Protein AF-0000000084378039 (afdb_homodimer)

Organism: NCBI:txid1548547

Solvent-accessible surface area (backbone atoms only — not comparable to full-atom values): 9121 Å² total; per-residue (Å²): 128,89,67,52,71,70,52,41,51,52,28,31,49,29,9,47,34,49,47,52,46,36,50,74,72,69,43,51,55,57,54,50,12,60,71,60,69,50,52,42,68,53,43,51,32,31,43,66,25,70,44,77,50,30,50,65,56,49,45,42,50,28,59,69,56,73,43,54,54,57,68,36,50,70,58,76,65,63,74,74,71,78,125,131,88,68,54,71,69,52,41,51,50,28,31,50,30,9,47,34,49,46,52,46,37,49,74,71,70,44,50,56,56,53,50,12,60,71,61,69,52,53,40,67,55,44,51,33,30,43,65,24,69,43,77,50,30,50,67,55,49,48,44,50,28,58,69,53,73,42,53,53,56,69,37,46,69,62,74,68,63,74,74,70,77,126

Structure (mmCIF, N/CA/C/O backbone):
data_AF-0000000084378039-model_v1
#
loop_
_entity.id
_entity.type
_entity.pdbx_description
1 polymer 'HTH cro/C1-type domain-containing protein'
#
loop_
_atom_site.group_PDB
_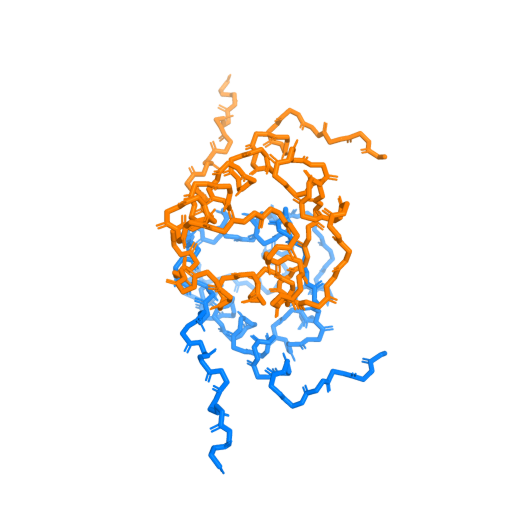atom_site.id
_atom_site.type_symbol
_atom_site.label_atom_id
_atom_site.label_alt_id
_atom_site.label_comp_id
_atom_site.label_asym_id
_atom_site.label_entity_id
_atom_site.label_seq_id
_atom_site.pdbx_PDB_ins_code
_atom_site.Cartn_x
_atom_site.Cartn_y
_atom_site.Cartn_z
_atom_site.occupancy
_atom_site.B_iso_or_equiv
_atom_site.auth_seq_id
_atom_site.auth_comp_id
_atom_site.auth_asym_id
_atom_site.auth_atom_id
_atom_site.pdbx_PDB_model_num
ATOM 1 N N . MET A 1 1 ? 15.055 -5.5 10.062 1 62.25 1 MET A N 1
ATOM 2 C CA . MET A 1 1 ? 14.938 -6.441 8.945 1 62.25 1 MET A CA 1
ATOM 3 C C . MET A 1 1 ? 15.492 -5.836 7.664 1 62.25 1 MET A C 1
ATOM 5 O O . MET A 1 1 ? 15.234 -4.668 7.359 1 62.25 1 MET A O 1
ATOM 9 N N . ALA A 1 2 ? 16.516 -6.406 7.301 1 80.06 2 ALA A N 1
ATOM 10 C CA . ALA A 1 2 ? 17.312 -5.824 6.219 1 80.06 2 ALA A CA 1
ATOM 11 C C . ALA A 1 2 ? 16.562 -5.91 4.891 1 80.06 2 ALA A C 1
ATOM 13 O O . ALA A 1 2 ? 16.109 -6.984 4.496 1 80.06 2 ALA A O 1
ATOM 14 N N . TYR A 1 3 ? 16.125 -4.73 4.34 1 86.88 3 TYR A N 1
ATOM 15 C CA . TYR A 1 3 ? 15.508 -4.676 3.023 1 86.88 3 TYR A CA 1
ATOM 16 C C . TYR A 1 3 ? 16.547 -4.875 1.922 1 86.88 3 TYR A C 1
ATOM 18 O O . TYR A 1 3 ? 17.688 -4.43 2.049 1 86.88 3 TYR A O 1
ATOM 26 N N . SER A 1 4 ? 16.125 -5.668 0.907 1 91.62 4 SER A N 1
ATOM 27 C CA . SER A 1 4 ? 16.984 -5.742 -0.269 1 91.62 4 SER A CA 1
ATOM 28 C C . SER A 1 4 ? 17.188 -4.363 -0.886 1 91.62 4 SER A C 1
ATOM 30 O O . SER A 1 4 ? 16.5 -3.402 -0.52 1 91.62 4 SER A O 1
ATOM 32 N N . ARG A 1 5 ? 18.141 -4.293 -1.745 1 90.62 5 ARG A N 1
ATOM 33 C CA . ARG A 1 5 ? 18.422 -3.025 -2.414 1 90.62 5 ARG A CA 1
ATOM 34 C C . ARG A 1 5 ? 17.188 -2.535 -3.18 1 90.62 5 ARG A C 1
ATOM 36 O O . ARG A 1 5 ? 16.859 -1.351 -3.127 1 90.62 5 ARG A O 1
ATOM 43 N N . ASP A 1 6 ? 16.547 -3.459 -3.902 1 90.06 6 ASP A N 1
ATOM 44 C CA . ASP A 1 6 ? 15.359 -3.104 -4.676 1 90.06 6 ASP A CA 1
ATOM 45 C C . ASP A 1 6 ? 14.234 -2.613 -3.768 1 90.06 6 ASP A C 1
ATOM 47 O O . ASP A 1 6 ? 13.523 -1.661 -4.102 1 90.06 6 ASP A O 1
ATOM 51 N N . GLU A 1 7 ? 14.141 -3.248 -2.686 1 92.06 7 GLU A N 1
ATOM 52 C CA . GLU A 1 7 ? 13.109 -2.857 -1.733 1 92.06 7 GLU A CA 1
ATOM 53 C C . GLU A 1 7 ? 13.383 -1.473 -1.154 1 92.06 7 GLU A C 1
ATOM 55 O O . GLU A 1 7 ? 12.461 -0.683 -0.953 1 92.06 7 GLU A O 1
ATOM 60 N N . GLN A 1 8 ? 14.609 -1.175 -0.979 1 93 8 GLN A N 1
ATOM 61 C CA . GLN A 1 8 ? 14.992 0.139 -0.477 1 93 8 GLN A CA 1
ATOM 62 C C . GLN A 1 8 ? 14.688 1.23 -1.499 1 93 8 GLN A C 1
ATOM 64 O O . GLN A 1 8 ? 14.297 2.342 -1.132 1 93 8 GLN A O 1
ATOM 69 N N . ILE A 1 9 ? 14.891 0.893 -2.699 1 91.75 9 ILE A N 1
ATOM 70 C CA . ILE A 1 9 ? 14.633 1.84 -3.777 1 91.75 9 ILE A CA 1
ATOM 71 C C . ILE A 1 9 ? 13.133 2.143 -3.848 1 91.75 9 ILE A C 1
ATOM 73 O O . ILE A 1 9 ? 12.734 3.297 -4.008 1 91.75 9 ILE A O 1
ATOM 77 N N . ILE A 1 10 ? 12.391 1.13 -3.617 1 90.12 10 ILE A N 1
ATOM 78 C CA . ILE A 1 10 ? 10.945 1.297 -3.67 1 9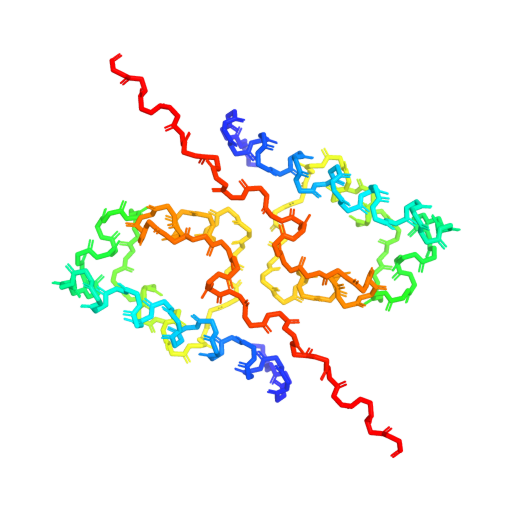0.12 10 ILE A CA 1
ATOM 79 C C . ILE A 1 10 ? 10.484 2.178 -2.51 1 90.12 10 ILE A C 1
ATOM 81 O O . ILE A 1 10 ? 9.75 3.148 -2.713 1 90.12 10 ILE A O 1
ATOM 85 N N . LEU A 1 11 ? 10.914 1.828 -1.343 1 93.88 11 LEU A N 1
ATOM 86 C CA . LEU A 1 11 ? 10.531 2.592 -0.16 1 93.88 11 LEU A CA 1
ATOM 87 C C . LEU A 1 11 ? 11.031 4.027 -0.252 1 93.88 11 LEU A C 1
ATOM 89 O O . LEU A 1 11 ? 10.32 4.965 0.116 1 93.88 11 LEU A O 1
ATOM 93 N N . GLY A 1 12 ? 12.234 4.133 -0.719 1 93.38 12 GLY A N 1
ATOM 94 C CA . GLY A 1 12 ? 12.812 5.457 -0.892 1 93.38 12 GLY A CA 1
ATOM 95 C C . GLY A 1 12 ? 12.047 6.309 -1.893 1 93.38 12 GLY A C 1
ATOM 96 O O . GLY A 1 12 ? 11.828 7.5 -1.66 1 93.38 12 GLY A O 1
ATOM 97 N N . GLU A 1 13 ? 11.703 5.711 -2.99 1 90.56 13 GLU A N 1
ATOM 98 C CA . GLU A 1 13 ? 10.945 6.434 -4.008 1 90.56 13 GLU A CA 1
ATOM 99 C C . GLU A 1 13 ? 9.57 6.848 -3.482 1 90.56 13 GLU A C 1
ATOM 101 O O . GLU A 1 13 ? 9.109 7.961 -3.75 1 90.56 13 GLU A O 1
ATOM 106 N N . PHE A 1 14 ? 8.938 6.008 -2.814 1 90.25 14 PHE A N 1
ATOM 107 C CA . PHE A 1 14 ? 7.672 6.359 -2.189 1 90.25 14 PHE A CA 1
ATOM 108 C C . PHE A 1 14 ? 7.84 7.543 -1.246 1 90.25 14 PHE A C 1
ATOM 110 O O . PHE A 1 14 ? 7.055 8.492 -1.286 1 90.25 14 PHE A O 1
ATOM 117 N N . GLY A 1 15 ? 8.805 7.434 -0.411 1 94.44 15 GLY A N 1
ATOM 118 C CA . GLY A 1 15 ? 9.078 8.508 0.528 1 94.44 15 GLY A CA 1
ATOM 119 C C . GLY A 1 15 ? 9.352 9.836 -0.15 1 94.44 15 GLY A C 1
ATOM 120 O O . GLY A 1 15 ? 8.883 10.883 0.307 1 94.44 15 GLY A O 1
ATOM 121 N N . ARG A 1 16 ? 10.102 9.734 -1.191 1 93.5 16 ARG A N 1
ATOM 122 C CA . ARG A 1 16 ? 10.43 10.945 -1.939 1 93.5 16 ARG A CA 1
ATOM 123 C C . ARG A 1 16 ? 9.164 11.594 -2.498 1 93.5 16 ARG A C 1
ATOM 125 O O . ARG A 1 16 ? 9.039 12.82 -2.49 1 93.5 16 ARG A O 1
ATOM 132 N N . ARG A 1 17 ? 8.297 10.82 -2.939 1 90.81 17 ARG A N 1
ATOM 133 C CA . ARG A 1 17 ? 7.059 11.344 -3.506 1 90.81 17 ARG A CA 1
ATOM 134 C C . ARG A 1 17 ? 6.164 11.922 -2.416 1 90.81 17 ARG A C 1
ATOM 136 O O . ARG A 1 17 ? 5.508 12.945 -2.627 1 90.81 17 ARG A O 1
ATOM 143 N N . VAL A 1 18 ? 6.145 11.266 -1.332 1 93.81 18 VAL A N 1
ATOM 144 C CA . VAL A 1 18 ? 5.41 11.797 -0.19 1 93.81 18 VAL A CA 1
ATOM 145 C C . VAL A 1 18 ? 5.969 13.164 0.197 1 93.81 18 VAL A C 1
ATOM 147 O O . VAL A 1 18 ? 5.211 14.117 0.399 1 93.81 18 VAL A O 1
ATOM 150 N N . ARG A 1 19 ? 7.246 13.211 0.246 1 96.56 19 ARG A N 1
ATOM 151 C CA . ARG A 1 19 ? 7.902 14.461 0.597 1 96.56 19 ARG A CA 1
ATOM 152 C C . ARG A 1 19 ? 7.57 15.555 -0.413 1 96.56 19 ARG A C 1
ATOM 154 O O . ARG A 1 19 ? 7.246 16.688 -0.032 1 96.56 19 ARG A O 1
ATOM 161 N N . ALA A 1 20 ? 7.684 15.219 -1.66 1 94.56 20 ALA A N 1
ATOM 162 C CA . ALA A 1 20 ? 7.402 16.188 -2.719 1 94.56 20 ALA A CA 1
ATOM 163 C C . ALA A 1 20 ? 5.965 16.688 -2.639 1 94.56 20 ALA A C 1
ATOM 165 O O . ALA A 1 20 ? 5.711 17.891 -2.756 1 94.56 20 ALA A O 1
ATOM 166 N N . ALA A 1 21 ? 5.07 15.82 -2.449 1 92.69 21 ALA A N 1
ATOM 167 C CA . ALA A 1 21 ? 3.658 16.188 -2.355 1 92.69 21 ALA A CA 1
ATOM 168 C C . ALA A 1 21 ? 3.393 17.047 -1.125 1 92.69 21 ALA A C 1
ATOM 170 O O . ALA A 1 21 ? 2.631 18.016 -1.189 1 92.69 21 ALA A O 1
ATOM 171 N N . ARG A 1 22 ? 3.994 16.594 -0.018 1 96.62 22 ARG A N 1
ATOM 172 C CA . ARG A 1 22 ? 3.844 17.359 1.214 1 96.62 22 ARG A CA 1
ATOM 173 C C . ARG A 1 22 ? 4.348 18.781 1.034 1 96.62 22 ARG A C 1
ATOM 175 O O . ARG A 1 22 ? 3.668 19.734 1.414 1 96.62 22 ARG A O 1
ATOM 182 N N . LYS A 1 23 ? 5.48 18.953 0.406 1 97.56 23 LYS A N 1
ATOM 183 C CA . LYS A 1 23 ? 6.09 20.266 0.186 1 97.56 23 LYS A CA 1
ATOM 184 C C . LYS A 1 23 ? 5.258 21.094 -0.784 1 97.56 23 LYS A C 1
ATOM 186 O O . LYS A 1 23 ? 5.156 22.312 -0.631 1 97.56 23 LYS A O 1
ATOM 191 N N . ALA A 1 24 ? 4.711 20.438 -1.724 1 94.81 24 ALA A N 1
ATOM 192 C CA . ALA A 1 24 ? 3.875 21.125 -2.701 1 94.81 24 ALA A CA 1
ATOM 193 C C . ALA A 1 24 ? 2.664 21.766 -2.031 1 94.81 24 ALA A C 1
ATOM 195 O O . ALA A 1 24 ? 2.146 22.781 -2.508 1 94.81 24 ALA A O 1
ATOM 196 N N . GLN A 1 25 ? 2.248 21.25 -0.922 1 94.81 25 GLN A N 1
ATOM 197 C CA . GLN A 1 25 ? 1.123 21.781 -0.161 1 94.81 25 GLN A CA 1
ATOM 198 C C . GLN A 1 25 ? 1.591 22.828 0.851 1 94.81 25 GLN A C 1
ATOM 200 O O . GLN A 1 25 ? 0.776 23.422 1.562 1 94.81 25 GLN A O 1
ATOM 205 N N . GLY A 1 26 ? 2.881 22.953 0.962 1 97.56 26 GLY A N 1
ATOM 206 C CA . GLY A 1 26 ? 3.447 23.875 1.938 1 97.56 26 GLY A CA 1
ATOM 207 C C . GLY A 1 26 ? 3.414 23.328 3.355 1 97.56 26 GLY A C 1
ATOM 208 O O . GLY A 1 26 ? 3.445 24.094 4.32 1 97.56 26 GLY A O 1
ATOM 209 N N . TRP A 1 27 ? 3.297 22.125 3.504 1 97.75 27 TRP A N 1
ATOM 210 C CA . TRP A 1 27 ? 3.166 21.516 4.82 1 97.75 27 TRP A CA 1
ATOM 211 C C . TRP A 1 27 ? 4.531 21.109 5.367 1 97.75 27 TRP A C 1
ATOM 213 O O . TRP A 1 27 ? 5.414 20.688 4.613 1 97.75 27 TRP A O 1
ATOM 223 N N . THR A 1 28 ? 4.633 21.156 6.688 1 98.44 28 THR A N 1
ATOM 224 C CA . THR A 1 28 ? 5.738 20.516 7.395 1 98.44 28 THR A CA 1
ATOM 225 C C . THR A 1 28 ? 5.43 19.047 7.676 1 98.44 28 THR A C 1
ATOM 227 O O . THR A 1 28 ? 4.309 18.594 7.449 1 98.44 28 THR A O 1
ATOM 230 N N . GLN A 1 29 ? 6.457 18.312 8.094 1 98.44 29 GLN A N 1
ATOM 231 C CA . GLN A 1 29 ? 6.215 16.938 8.508 1 98.44 29 GLN A CA 1
ATOM 232 C C . GLN A 1 29 ? 5.188 16.875 9.633 1 98.44 29 GLN A C 1
ATOM 234 O O . GLN A 1 29 ? 4.359 15.969 9.68 1 98.44 29 GLN A O 1
ATOM 239 N N . GLU A 1 30 ? 5.234 17.859 10.492 1 98.5 30 GLU A N 1
ATOM 240 C CA . GLU A 1 30 ? 4.289 17.953 11.602 1 98.5 30 GLU A CA 1
ATOM 241 C C . GLU A 1 30 ? 2.867 18.172 11.094 1 98.5 30 GLU A C 1
ATOM 243 O O . GLU A 1 30 ? 1.918 17.578 11.609 1 98.5 30 GLU A O 1
ATOM 248 N N . ASP A 1 31 ? 2.74 19.078 10.117 1 98.25 31 ASP A N 1
ATOM 249 C CA . ASP A 1 31 ? 1.433 19.328 9.523 1 98.25 31 ASP A CA 1
ATOM 250 C C . ASP A 1 31 ? 0.832 18.047 8.945 1 98.25 31 ASP A C 1
ATOM 252 O O . ASP A 1 31 ? -0.325 17.719 9.227 1 98.25 31 ASP A O 1
ATOM 256 N N . LEU A 1 32 ? 1.599 17.328 8.203 1 97.94 32 LEU A N 1
ATOM 257 C CA . LEU A 1 32 ? 1.124 16.078 7.602 1 97.94 32 LEU A CA 1
ATOM 258 C C . LEU A 1 32 ? 0.812 15.039 8.672 1 97.94 32 LEU A C 1
ATOM 260 O O . LEU A 1 32 ? -0.205 14.352 8.594 1 97.94 32 LEU A O 1
ATOM 264 N N . ALA A 1 33 ? 1.669 14.914 9.625 1 98.38 33 ALA A N 1
ATOM 265 C CA . ALA A 1 33 ? 1.472 13.961 10.711 1 98.38 33 ALA A CA 1
ATOM 266 C C . ALA A 1 33 ? 0.151 14.219 11.438 1 98.38 33 ALA A C 1
ATOM 268 O O . ALA A 1 33 ? -0.585 13.281 11.75 1 98.38 33 ALA A O 1
ATOM 269 N N . SER A 1 34 ? -0.1 15.484 11.68 1 97.88 34 SER A N 1
ATOM 270 C CA . SER A 1 34 ? -1.345 15.867 12.336 1 97.88 34 SER A CA 1
ATOM 271 C C . SER A 1 34 ? -2.555 15.516 11.477 1 97.88 34 SER A C 1
ATOM 273 O O . SER A 1 34 ? -3.557 15.008 11.984 1 97.88 34 SER A O 1
ATOM 275 N N . GLU A 1 35 ? -2.469 15.797 10.219 1 95.75 35 GLU A N 1
ATOM 276 C CA . GLU A 1 35 ? -3.564 15.516 9.297 1 95.75 35 GLU A CA 1
ATOM 277 C C . GLU A 1 35 ? -3.859 14.023 9.234 1 95.75 35 GLU A C 1
ATOM 279 O O . GLU A 1 35 ? -5.023 13.617 9.172 1 95.75 35 GLU A O 1
ATOM 284 N N . VAL A 1 36 ? -2.857 13.234 9.234 1 95.19 36 VAL A N 1
ATOM 285 C CA . VAL A 1 36 ? -2.98 11.789 9.078 1 95.19 36 VAL A CA 1
ATOM 286 C C . VAL A 1 36 ? -3.285 11.156 10.438 1 95.19 36 VAL A C 1
ATOM 288 O O . VAL A 1 36 ? -3.891 10.078 10.5 1 95.19 36 VAL A O 1
ATOM 291 N N . GLY A 1 37 ? -2.885 11.742 11.484 1 96.56 37 GLY A N 1
ATOM 292 C CA . GLY A 1 37 ? -3.08 11.227 12.828 1 96.56 37 GLY A CA 1
ATOM 293 C C . GLY A 1 37 ? -1.956 10.312 13.289 1 96.56 37 GLY A C 1
ATOM 294 O O . GLY A 1 37 ? -2.203 9.273 13.898 1 96.56 37 GLY A O 1
ATOM 295 N N . VAL A 1 38 ? -0.751 10.664 12.992 1 97.19 38 VAL A N 1
ATOM 296 C CA . VAL A 1 38 ? 0.417 9.891 13.391 1 97.19 38 VAL A CA 1
ATOM 297 C C . VAL A 1 38 ? 1.48 10.82 13.969 1 97.19 38 VAL A C 1
ATOM 299 O O . VAL A 1 38 ? 1.291 12.039 14.023 1 97.19 38 VAL A O 1
ATOM 302 N N . ASP A 1 39 ? 2.473 10.148 14.406 1 97.56 39 ASP A N 1
ATOM 303 C CA . ASP A 1 39 ? 3.596 10.93 14.922 1 97.56 39 ASP A CA 1
ATOM 304 C C . ASP A 1 39 ? 4.453 11.477 13.781 1 97.56 39 ASP A C 1
ATOM 306 O O . ASP A 1 39 ? 4.652 10.797 12.773 1 97.56 39 ASP A O 1
ATOM 310 N N . ARG A 1 40 ? 5.012 12.656 14.047 1 98 40 ARG A N 1
ATOM 311 C CA . ARG A 1 40 ? 5.895 13.273 13.062 1 98 40 ARG A CA 1
ATOM 312 C C . ARG A 1 40 ? 7.055 12.352 12.719 1 98 40 ARG A C 1
ATOM 314 O O . ARG A 1 40 ? 7.5 12.297 11.562 1 98 40 ARG A O 1
ATOM 321 N N . THR A 1 41 ? 7.516 11.578 13.633 1 98.12 41 THR A N 1
ATOM 322 C CA . THR A 1 41 ? 8.633 10.68 13.398 1 98.12 41 THR A CA 1
ATOM 323 C C . THR A 1 41 ? 8.258 9.602 12.383 1 98.12 41 THR A C 1
ATOM 325 O O . THR A 1 41 ? 9.117 9.086 11.672 1 98.12 41 THR A O 1
ATOM 328 N N . TYR A 1 42 ? 7 9.32 12.359 1 98.12 42 TYR A N 1
ATOM 329 C CA . TYR A 1 42 ? 6.508 8.359 11.375 1 98.12 42 TYR A CA 1
ATOM 330 C C . TYR A 1 42 ? 6.609 8.922 9.961 1 98.12 42 TYR A C 1
ATOM 332 O O . TYR A 1 42 ? 7.102 8.25 9.055 1 98.12 42 TYR A O 1
ATOM 340 N N . ILE A 1 43 ? 6.188 10.172 9.844 1 98.12 43 ILE A N 1
ATOM 341 C CA . ILE A 1 43 ? 6.273 10.836 8.547 1 98.12 43 ILE A CA 1
ATOM 342 C C . ILE A 1 43 ? 7.734 10.914 8.109 1 98.12 43 ILE A C 1
ATOM 344 O O . ILE A 1 43 ? 8.062 10.594 6.961 1 98.12 43 ILE A O 1
ATOM 348 N N . GLY A 1 44 ? 8.578 11.289 9.016 1 98.44 44 GLY A N 1
ATOM 349 C CA . GLY A 1 44 ? 10 11.32 8.711 1 98.44 44 GLY A CA 1
ATOM 350 C C . GLY A 1 44 ? 10.547 9.977 8.266 1 98.44 44 GLY A C 1
ATOM 351 O O . GLY A 1 44 ? 11.305 9.898 7.293 1 98.44 44 GLY A O 1
ATOM 352 N N . GLY A 1 45 ? 10.172 8.93 8.953 1 98 45 GLY A N 1
ATOM 353 C CA . GLY A 1 45 ? 10.578 7.586 8.578 1 98 45 GLY A CA 1
ATOM 354 C C . GLY A 1 45 ? 10.086 7.176 7.203 1 98 45 GLY A C 1
ATOM 355 O O . GLY A 1 45 ? 10.812 6.516 6.453 1 98 45 GLY A O 1
ATOM 356 N N . ILE A 1 46 ? 8.906 7.559 6.898 1 97.06 46 ILE A N 1
ATOM 357 C CA . ILE A 1 46 ? 8.367 7.301 5.566 1 97.06 46 ILE A CA 1
ATOM 358 C C . ILE A 1 46 ? 9.227 8.008 4.516 1 97.06 46 ILE A C 1
ATOM 360 O O . ILE A 1 46 ? 9.656 7.387 3.541 1 97.06 46 ILE A O 1
ATOM 364 N N . GLU A 1 47 ? 9.445 9.273 4.789 1 97.88 47 GLU A N 1
ATOM 365 C CA . GLU A 1 47 ? 10.109 10.102 3.789 1 97.88 47 GLU A CA 1
ATOM 366 C C . GLU A 1 47 ? 11.562 9.688 3.602 1 97.88 47 GLU A C 1
ATOM 368 O O . GLU A 1 47 ? 12.172 9.992 2.57 1 97.88 47 GLU A O 1
ATOM 373 N N . ARG A 1 48 ? 12.07 8.961 4.543 1 97.31 48 ARG A N 1
ATOM 374 C CA . ARG A 1 48 ? 13.445 8.477 4.445 1 97.31 48 ARG A CA 1
ATOM 375 C C . ARG A 1 48 ? 13.484 7.043 3.928 1 97.31 48 ARG A C 1
ATOM 377 O O . ARG A 1 48 ? 14.539 6.414 3.902 1 97.31 48 ARG A O 1
ATOM 384 N N . GLY A 1 49 ? 12.352 6.551 3.619 1 95.44 49 GLY A N 1
ATOM 385 C CA . GLY A 1 49 ? 12.281 5.195 3.094 1 95.44 49 GLY A CA 1
ATOM 386 C C . GLY A 1 49 ? 12.516 4.133 4.152 1 95.44 49 GLY A C 1
ATOM 387 O O . GLY A 1 49 ? 12.984 3.037 3.846 1 95.44 49 GLY A O 1
ATOM 388 N N . GLU A 1 50 ? 12.195 4.434 5.34 1 96.81 50 GLU A N 1
ATOM 389 C CA . GLU A 1 50 ? 12.484 3.525 6.445 1 96.81 50 GLU A CA 1
ATOM 390 C C . GLU A 1 50 ? 11.234 2.779 6.898 1 96.81 50 GLU A C 1
ATOM 392 O O . GLU A 1 50 ? 11.297 1.934 7.793 1 96.81 50 GLU A O 1
ATOM 397 N N . ARG A 1 51 ? 10.156 3.027 6.238 1 96.06 51 ARG A N 1
ATOM 398 C CA . ARG A 1 51 ? 8.891 2.438 6.668 1 96.06 51 ARG A CA 1
ATOM 399 C C . ARG A 1 51 ? 8.242 1.651 5.535 1 96.06 51 ARG A C 1
ATOM 401 O O . ARG A 1 51 ? 8.125 2.15 4.414 1 96.06 51 ARG A O 1
ATOM 408 N N . ASN A 1 52 ? 7.945 0.469 5.801 1 95.56 52 ASN A N 1
ATOM 409 C CA . ASN A 1 52 ? 7.117 -0.347 4.918 1 95.56 52 ASN A CA 1
ATOM 410 C C . ASN A 1 52 ? 5.648 -0.306 5.328 1 95.56 52 ASN A C 1
ATOM 412 O O . ASN A 1 52 ? 5.152 -1.233 5.973 1 95.56 52 ASN A O 1
ATOM 416 N N . LEU A 1 53 ? 5.004 0.764 4.938 1 93.25 53 LEU A N 1
ATOM 417 C CA . LEU A 1 53 ? 3.664 1.065 5.434 1 93.25 53 LEU A CA 1
ATOM 418 C C . LEU A 1 53 ? 2.615 0.219 4.719 1 93.25 53 LEU A C 1
ATOM 420 O O . LEU A 1 53 ? 2.852 -0.26 3.605 1 93.25 53 LEU A O 1
ATOM 424 N N . SER A 1 54 ? 1.475 0.123 5.355 1 94.19 54 SER A N 1
ATOM 425 C CA . SER A 1 54 ? 0.396 -0.73 4.867 1 94.19 54 SER A CA 1
ATOM 426 C C . SER A 1 54 ? -0.488 0.012 3.871 1 94.19 54 SER A C 1
ATOM 428 O O . SER A 1 54 ? -0.423 1.238 3.77 1 94.19 54 SER A O 1
ATOM 430 N N . LEU A 1 55 ? -1.3 -0.737 3.254 1 91.62 55 LEU A N 1
ATOM 431 C CA . LEU A 1 55 ? -2.254 -0.215 2.281 1 91.62 55 LEU A CA 1
ATOM 432 C C . LEU A 1 55 ? -3.127 0.869 2.904 1 91.62 55 LEU A C 1
ATOM 434 O O . LEU A 1 55 ? -3.33 1.929 2.305 1 91.62 55 LEU A O 1
ATOM 438 N N . LEU A 1 56 ? -3.625 0.662 4.082 1 92.19 56 LEU A N 1
ATOM 439 C CA . LEU A 1 56 ? -4.516 1.618 4.73 1 92.19 56 LEU A CA 1
ATOM 440 C C . LEU A 1 56 ? -3.77 2.9 5.086 1 92.19 56 LEU A C 1
ATOM 442 O O . LEU A 1 56 ? -4.312 3.998 4.945 1 92.19 56 LEU A O 1
ATOM 446 N N . ASN A 1 57 ? -2.545 2.74 5.508 1 92.81 57 ASN A N 1
ATOM 447 C CA . ASN A 1 57 ? -1.755 3.928 5.816 1 92.81 57 ASN A CA 1
ATOM 448 C C . ASN A 1 57 ? -1.386 4.699 4.555 1 92.81 57 ASN A C 1
ATOM 450 O O . ASN A 1 57 ? -1.361 5.934 4.562 1 92.81 57 ASN A O 1
ATOM 454 N N . ILE A 1 58 ? -1.1 3.969 3.574 1 90.56 58 ILE A N 1
ATOM 455 C CA . ILE A 1 58 ? -0.819 4.598 2.289 1 90.56 58 ILE A CA 1
ATOM 456 C C . ILE A 1 58 ? -2.027 5.422 1.843 1 90.56 58 ILE A C 1
ATOM 458 O O . ILE A 1 58 ? -1.879 6.562 1.398 1 90.56 58 ILE A O 1
ATOM 462 N N 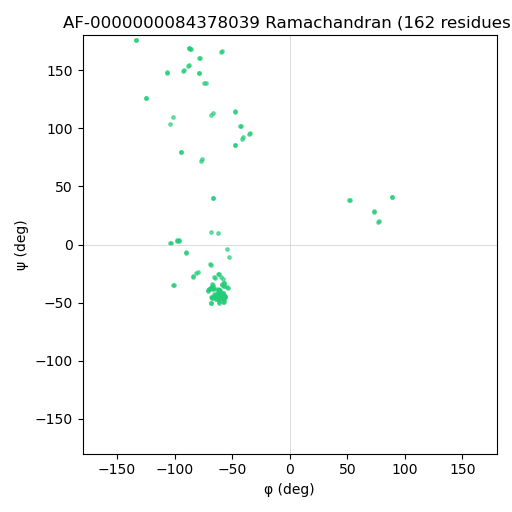. ASN A 1 59 ? -3.148 4.84 2.014 1 88.44 59 ASN A N 1
ATOM 463 C CA . ASN A 1 59 ? -4.367 5.547 1.642 1 88.44 59 ASN A CA 1
ATOM 464 C C . ASN A 1 59 ? -4.559 6.816 2.471 1 88.44 59 ASN A C 1
ATOM 466 O O . ASN A 1 59 ? -4.953 7.855 1.941 1 88.44 59 ASN A O 1
ATOM 470 N N . ARG A 1 60 ? -4.312 6.73 3.705 1 91.31 60 ARG A N 1
ATOM 471 C CA . ARG A 1 60 ? -4.449 7.895 4.57 1 91.31 60 ARG A CA 1
ATOM 472 C C . ARG A 1 60 ? -3.523 9.023 4.121 1 91.31 60 ARG A C 1
ATOM 474 O O . ARG A 1 60 ? -3.928 10.188 4.074 1 91.31 60 ARG A O 1
ATOM 481 N N . ILE A 1 61 ? -2.363 8.625 3.785 1 92.06 61 ILE A N 1
ATOM 482 C CA . ILE A 1 61 ? -1.371 9.594 3.34 1 92.06 61 ILE A CA 1
ATOM 483 C C . ILE A 1 61 ? -1.802 10.195 2.006 1 92.06 61 ILE A C 1
ATOM 485 O O . ILE A 1 61 ? -1.723 11.414 1.812 1 92.06 61 ILE A O 1
ATOM 489 N N . ALA A 1 62 ? -2.193 9.375 1.155 1 89.06 62 ALA A N 1
ATOM 490 C CA . ALA A 1 62 ? -2.635 9.836 -0.161 1 89.06 62 ALA A CA 1
ATOM 491 C C . ALA A 1 62 ? -3.799 10.812 -0.042 1 89.06 62 ALA A C 1
ATOM 493 O O . ALA A 1 62 ? -3.828 11.836 -0.723 1 89.06 62 ALA A O 1
ATOM 494 N N . VAL A 1 63 ? -4.738 10.508 0.793 1 88.12 63 VAL A N 1
ATOM 495 C CA . VAL A 1 63 ? -5.914 11.352 0.998 1 88.12 63 VAL A CA 1
ATOM 496 C C . VAL A 1 63 ? -5.488 12.695 1.577 1 88.12 63 VAL A C 1
ATOM 498 O O . VAL A 1 63 ? -5.938 13.75 1.114 1 88.12 63 VAL A O 1
ATOM 501 N N . ALA A 1 64 ? -4.66 12.594 2.57 1 91.38 64 ALA A N 1
ATOM 502 C CA . ALA A 1 64 ? -4.195 13.82 3.213 1 91.38 64 ALA A CA 1
ATOM 503 C C . ALA A 1 64 ? -3.49 14.734 2.213 1 91.38 64 ALA A C 1
ATOM 505 O O . ALA A 1 64 ? -3.629 15.961 2.271 1 91.38 64 ALA A O 1
ATOM 506 N N . LEU A 1 65 ? -2.805 14.164 1.275 1 91.69 65 LEU A N 1
ATOM 507 C CA . LEU A 1 65 ? -1.982 14.93 0.343 1 91.69 65 LEU A CA 1
ATOM 508 C C . LEU A 1 65 ? -2.74 15.203 -0.953 1 91.69 65 LEU A C 1
ATOM 510 O O . LEU A 1 65 ? -2.184 15.773 -1.894 1 91.69 65 LEU A O 1
ATOM 514 N N . ASP A 1 66 ? -3.932 14.797 -0.982 1 86.81 66 ASP A N 1
ATOM 515 C CA . ASP A 1 66 ? -4.77 14.938 -2.17 1 86.81 66 ASP A CA 1
ATOM 516 C C . ASP A 1 66 ? -4.074 14.359 -3.402 1 86.81 66 ASP A C 1
ATOM 518 O O . ASP A 1 66 ? -3.998 15.023 -4.441 1 86.81 66 ASP A O 1
ATOM 522 N N . GLU A 1 67 ? -3.412 13.297 -3.207 1 81.06 67 GLU A N 1
ATOM 523 C CA . GLU A 1 67 ? -2.725 12.562 -4.266 1 81.06 67 GLU A CA 1
ATOM 524 C C . GLU A 1 67 ? -3.455 11.266 -4.605 1 81.06 67 GLU A C 1
ATOM 526 O O . GLU A 1 67 ? -4.164 10.711 -3.768 1 81.06 67 GLU A O 1
ATOM 531 N N . ASN A 1 68 ? -3.287 11.008 -5.934 1 71.38 68 ASN A N 1
ATOM 532 C CA . ASN A 1 68 ? -3.715 9.672 -6.344 1 71.38 68 ASN A CA 1
ATOM 533 C C . ASN A 1 68 ? -2.594 8.648 -6.176 1 71.38 68 ASN A C 1
ATOM 535 O O . ASN A 1 68 ? -1.422 9.023 -6.078 1 71.38 68 ASN A O 1
ATOM 539 N N . PHE A 1 69 ? -2.883 7.445 -6.012 1 64.25 69 PHE A N 1
ATOM 540 C CA . PHE A 1 69 ? -1.891 6.395 -5.812 1 64.25 69 PHE A CA 1
ATOM 541 C C . PHE A 1 69 ? -0.864 6.402 -6.941 1 64.25 69 PHE A C 1
ATOM 543 O O . PHE A 1 69 ? 0.319 6.145 -6.711 1 64.25 69 PHE A O 1
ATOM 550 N N . ASP A 1 70 ? -1.343 6.68 -8.023 1 64.5 70 ASP A N 1
ATOM 551 C CA . ASP A 1 70 ? -0.44 6.723 -9.172 1 64.5 70 ASP A CA 1
ATOM 552 C C . ASP A 1 70 ? 0.667 7.754 -8.961 1 64.5 70 ASP A C 1
ATOM 554 O O . ASP A 1 70 ? 1.784 7.582 -9.453 1 64.5 70 ASP A O 1
ATOM 558 N N . GLY A 1 71 ? 0.346 8.641 -8.258 1 62.75 71 GLY A N 1
ATOM 559 C CA . GLY A 1 71 ? 1.316 9.695 -8 1 62.75 71 GLY A CA 1
ATOM 560 C C . GLY A 1 71 ? 2.324 9.336 -6.93 1 62.75 71 GLY A C 1
ATOM 561 O O . GLY A 1 71 ? 3.395 9.938 -6.844 1 62.75 71 GLY A O 1
ATOM 562 N N . LEU A 1 72 ? 2.02 8.5 -6.102 1 62.88 72 LEU A N 1
ATOM 563 C CA . LEU A 1 72 ? 2.879 8.188 -4.965 1 62.88 72 LEU A CA 1
ATOM 564 C C . LEU A 1 72 ? 3.656 6.898 -5.211 1 62.88 72 LEU A C 1
ATOM 566 O O . LEU A 1 72 ? 4.734 6.703 -4.645 1 62.88 72 LEU A O 1
ATOM 570 N N . LEU A 1 73 ? 3.127 5.977 -5.84 1 61.19 73 LEU A N 1
ATOM 571 C CA . LEU A 1 73 ? 3.781 4.676 -5.957 1 61.19 73 LEU A CA 1
ATOM 572 C C . LEU A 1 73 ? 4.453 4.531 -7.32 1 61.19 73 LEU A C 1
ATOM 574 O O . LEU A 1 73 ? 3.832 4.777 -8.352 1 61.19 73 LEU A O 1
ATOM 578 N N . PRO A 1 74 ? 5.957 4.539 -7.316 1 52.84 74 PRO A N 1
ATOM 579 C CA . PRO A 1 74 ? 6.668 4.355 -8.586 1 52.84 74 PRO A CA 1
ATOM 580 C C . PRO A 1 74 ? 6.469 2.963 -9.18 1 52.84 74 PRO A C 1
ATOM 582 O O . PRO A 1 74 ? 7.414 2.178 -9.25 1 52.84 74 PRO A O 1
ATOM 585 N N . PHE A 1 75 ? 5.406 2.438 -9.141 1 50.94 75 PHE A N 1
ATOM 586 C CA . PHE A 1 75 ? 5.242 0.996 -9.289 1 50.94 75 PHE A CA 1
ATOM 587 C C . PHE A 1 75 ? 5.93 0.501 -10.555 1 50.94 75 PHE A C 1
ATOM 589 O O . PHE A 1 75 ? 5.891 -0.692 -10.867 1 50.94 75 PHE A O 1
ATOM 596 N N . ARG A 1 76 ? 6.398 1.423 -11.484 1 51.22 76 ARG A N 1
ATOM 597 C CA . ARG A 1 76 ? 7.008 0.799 -12.656 1 51.22 76 ARG A CA 1
ATOM 598 C C . ARG A 1 76 ? 8.312 0.102 -12.289 1 51.22 76 ARG A C 1
ATOM 600 O O . ARG A 1 76 ? 9.07 -0.304 -13.172 1 51.22 76 ARG A O 1
ATOM 607 N N . VAL A 1 77 ? 8.5 0.019 -11 1 46.62 77 VAL A N 1
ATOM 608 C CA . VAL A 1 77 ? 9.898 -0.381 -10.938 1 46.62 77 VAL A CA 1
ATOM 609 C C . VAL A 1 77 ? 10.031 -1.865 -11.273 1 46.62 77 VAL A C 1
ATOM 611 O O . VAL A 1 77 ? 9.516 -2.719 -10.547 1 46.62 77 VAL A O 1
ATOM 614 N N . LYS A 1 78 ? 9.875 -2.307 -12.445 1 44.75 78 LYS A N 1
ATOM 615 C CA . LYS A 1 78 ? 10.297 -3.629 -12.898 1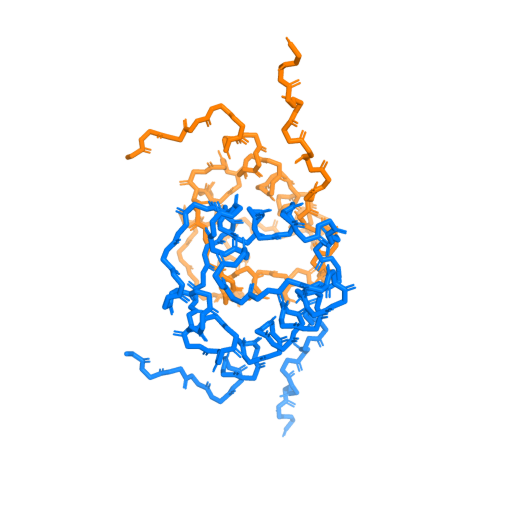 44.75 78 LYS A CA 1
ATOM 616 C C . LYS A 1 78 ? 11.68 -3.982 -12.352 1 44.75 78 LYS A C 1
ATOM 618 O O . LYS A 1 78 ? 12.656 -3.27 -12.602 1 44.75 78 LYS A O 1
ATOM 623 N N . PRO A 1 79 ? 11.75 -4.824 -11.297 1 40.78 79 PRO A N 1
ATOM 624 C CA . PRO A 1 79 ? 13.141 -5.234 -11.086 1 40.78 79 PRO A CA 1
ATOM 625 C C . PRO A 1 79 ? 13.828 -5.668 -12.375 1 40.78 79 PRO A C 1
ATOM 627 O O . PRO A 1 79 ? 13.172 -6.176 -13.289 1 40.78 79 PRO A O 1
ATOM 630 N N . ARG A 1 80 ? 14.828 -4.957 -12.812 1 38.59 80 ARG A N 1
ATOM 631 C CA . ARG A 1 80 ? 15.586 -5.449 -13.961 1 38.59 80 ARG A CA 1
ATOM 632 C C . ARG A 1 80 ? 15.953 -6.918 -13.773 1 38.59 80 ARG A C 1
ATOM 634 O O . ARG A 1 80 ? 16.531 -7.297 -12.75 1 38.59 80 ARG A O 1
ATOM 641 N N . ARG A 1 81 ? 15.062 -7.855 -14.133 1 36.12 81 ARG A N 1
ATOM 642 C CA . ARG A 1 81 ? 15.617 -9.203 -14.203 1 36.12 81 ARG A CA 1
ATOM 643 C C . ARG A 1 81 ? 17.062 -9.172 -14.703 1 36.12 81 ARG A C 1
ATOM 645 O O . ARG A 1 81 ? 17.375 -8.477 -15.664 1 36.12 81 ARG A O 1
ATOM 652 N N . SER A 1 82 ? 17.969 -9.172 -13.805 1 33.84 82 SER A N 1
ATOM 653 C CA . SER A 1 82 ? 19.281 -9.469 -14.375 1 33.84 82 SER A CA 1
ATOM 654 C C . SER A 1 82 ? 19.203 -10.586 -15.406 1 33.84 82 SER A C 1
ATOM 656 O O . SER A 1 82 ? 18.688 -11.664 -15.117 1 33.84 82 SER A O 1
ATOM 658 N N . ARG A 1 83 ? 19.016 -10.453 -16.656 1 28.88 83 ARG A N 1
ATOM 659 C CA . ARG A 1 83 ? 19.484 -11.469 -17.594 1 28.88 83 ARG A CA 1
ATOM 660 C C . ARG A 1 83 ? 20.844 -12.031 -17.156 1 28.88 83 ARG A C 1
ATOM 662 O O . ARG A 1 83 ? 21.688 -11.305 -16.625 1 28.88 83 ARG A O 1
ATOM 669 N N . MET B 1 1 ? -8.211 -7.312 14.75 1 60.41 1 MET B N 1
ATOM 670 C CA . MET B 1 1 ? -8.328 -5.859 14.828 1 60.41 1 MET B CA 1
ATOM 671 C C . MET B 1 1 ? -9.406 -5.352 13.867 1 60.41 1 MET B C 1
ATOM 673 O O . MET B 1 1 ? -9.461 -5.77 12.711 1 60.41 1 MET B O 1
ATOM 677 N N . ALA B 1 2 ? -10.414 -4.941 14.453 1 79.38 2 ALA B N 1
ATOM 678 C CA . ALA B 1 2 ? -11.625 -4.617 13.719 1 79.38 2 ALA B CA 1
ATOM 679 C C . ALA B 1 2 ? -11.414 -3.402 12.812 1 79.38 2 ALA B C 1
ATOM 681 O O . ALA B 1 2 ? -10.922 -2.363 13.266 1 79.38 2 ALA B O 1
ATOM 682 N N . TYR B 1 3 ? -11.453 -3.619 11.461 1 87.12 3 TYR B N 1
ATOM 683 C CA . TYR B 1 3 ? -11.367 -2.525 10.5 1 87.12 3 TYR B CA 1
ATOM 684 C C . TYR B 1 3 ? -12.672 -1.738 10.445 1 87.12 3 TYR B C 1
ATOM 686 O O . TYR B 1 3 ? -13.758 -2.311 10.586 1 87.12 3 TYR B O 1
ATOM 694 N N . SER B 1 4 ? -12.484 -0.39 10.359 1 91.12 4 SER B N 1
ATOM 695 C CA . SER B 1 4 ? -13.68 0.408 10.109 1 91.12 4 SER B CA 1
ATOM 696 C C . SER B 1 4 ? -14.352 0.009 8.805 1 91.12 4 SER B C 1
ATOM 698 O O . SER B 1 4 ? -13.781 -0.735 8.008 1 91.12 4 SER B O 1
ATOM 700 N N . ARG B 1 5 ? -15.547 0.439 8.641 1 90.31 5 ARG B N 1
ATOM 701 C CA . ARG B 1 5 ? -16.266 0.129 7.418 1 90.31 5 ARG B CA 1
ATOM 702 C C . ARG B 1 5 ? -15.523 0.641 6.191 1 90.31 5 ARG B C 1
ATOM 704 O O . ARG B 1 5 ? -15.414 -0.063 5.188 1 90.31 5 ARG B O 1
ATOM 711 N N . ASP B 1 6 ? -15.023 1.887 6.281 1 89.81 6 ASP B N 1
ATOM 712 C CA . ASP B 1 6 ? -14.289 2.48 5.172 1 89.81 6 ASP B CA 1
ATOM 713 C C . ASP B 1 6 ? -13.016 1.685 4.863 1 89.81 6 ASP B C 1
ATOM 715 O O . ASP B 1 6 ? -12.664 1.492 3.699 1 89.81 6 ASP B O 1
ATOM 719 N N . GLU B 1 7 ? -12.438 1.256 5.898 1 91.81 7 GLU B N 1
ATOM 720 C CA . GLU B 1 7 ? -11.219 0.471 5.723 1 91.81 7 GLU B CA 1
ATOM 721 C C . GLU B 1 7 ? -11.516 -0.872 5.062 1 91.81 7 GLU B C 1
ATOM 723 O O . GLU B 1 7 ? -10.742 -1.341 4.223 1 91.81 7 GLU B O 1
ATOM 728 N N . GLN B 1 8 ? -12.633 -1.401 5.359 1 92.88 8 GLN B N 1
ATOM 729 C CA . GLN B 1 8 ? -13.047 -2.662 4.754 1 92.88 8 GLN B CA 1
ATOM 730 C C . GLN B 1 8 ? -13.336 -2.49 3.266 1 92.88 8 GLN B C 1
ATOM 732 O O . GLN B 1 8 ? -13.055 -3.381 2.463 1 92.88 8 GLN B O 1
ATOM 737 N N . ILE B 1 9 ? -13.883 -1.401 2.967 1 91.56 9 ILE B N 1
ATOM 738 C CA . ILE B 1 9 ? -14.211 -1.104 1.577 1 91.56 9 ILE B CA 1
ATOM 739 C C . ILE B 1 9 ? -12.93 -0.966 0.765 1 91.56 9 ILE B C 1
ATOM 741 O O . ILE B 1 9 ? -12.836 -1.479 -0.354 1 91.56 9 ILE B O 1
ATOM 745 N N . ILE B 1 10 ? -11.984 -0.381 1.396 1 90 10 ILE B N 1
ATOM 746 C CA . ILE B 1 10 ? -10.711 -0.179 0.712 1 90 10 ILE B CA 1
ATOM 747 C C . ILE B 1 10 ? -10.031 -1.526 0.482 1 90 10 ILE B C 1
ATOM 749 O O . ILE B 1 10 ? -9.609 -1.834 -0.637 1 90 10 ILE B O 1
ATOM 753 N N . LEU B 1 11 ? -9.938 -2.285 1.528 1 93.81 11 LEU B N 1
ATOM 754 C CA . LEU B 1 11 ? -9.297 -3.592 1.425 1 93.81 11 LEU B CA 1
ATOM 755 C C . LEU B 1 11 ? -10.055 -4.492 0.454 1 93.81 11 LEU B C 1
ATOM 757 O O . LEU B 1 11 ? -9.438 -5.219 -0.331 1 93.81 11 LEU B O 1
AT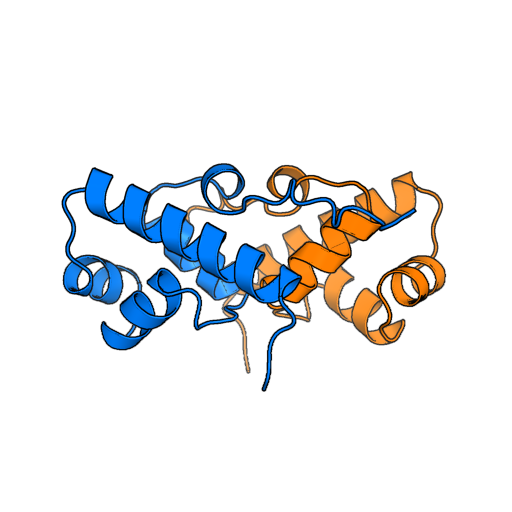OM 761 N N . GLY B 1 12 ? -11.352 -4.418 0.549 1 93.25 12 GLY B N 1
ATOM 762 C CA . GLY B 1 12 ? -12.18 -5.199 -0.354 1 93.25 12 GLY B CA 1
ATOM 763 C C . GLY B 1 12 ? -12 -4.816 -1.812 1 93.25 12 GLY B C 1
ATOM 764 O O . GLY B 1 12 ? -11.938 -5.684 -2.684 1 93.25 12 GLY B O 1
ATOM 765 N N . GLU B 1 13 ? -11.969 -3.551 -2.049 1 90.31 13 GLU B N 1
ATOM 766 C CA . GLU B 1 13 ? -11.773 -3.076 -3.416 1 90.31 13 GLU B CA 1
ATOM 767 C C . GLU B 1 13 ? -10.406 -3.486 -3.955 1 90.31 13 GLU B C 1
ATOM 769 O O . GLU B 1 13 ? -10.289 -3.881 -5.117 1 90.31 13 GLU B O 1
ATOM 774 N N . PHE B 1 14 ? -9.43 -3.361 -3.178 1 90.19 14 PHE B N 1
ATOM 775 C CA . PHE B 1 14 ? -8.109 -3.828 -3.576 1 90.19 14 PHE B CA 1
ATOM 776 C C . PHE B 1 14 ? -8.141 -5.309 -3.928 1 90.19 14 PHE B C 1
ATOM 778 O O . PHE B 1 14 ? -7.609 -5.719 -4.965 1 90.19 14 PHE B O 1
ATOM 785 N N . GLY B 1 15 ? -8.703 -6.062 -3.059 1 94.38 15 GLY B N 1
ATOM 786 C CA . GLY B 1 15 ? -8.805 -7.496 -3.291 1 94.38 15 GLY B CA 1
ATOM 787 C C . GLY B 1 15 ? -9.547 -7.836 -4.574 1 94.38 15 GLY B C 1
ATOM 788 O O . GLY B 1 15 ? -9.141 -8.742 -5.305 1 94.38 15 GLY B O 1
ATOM 789 N N . ARG B 1 16 ? -10.594 -7.105 -4.777 1 93.38 16 ARG B N 1
ATOM 790 C CA . ARG B 1 16 ? -11.375 -7.328 -5.984 1 93.38 16 ARG B CA 1
ATOM 791 C C . ARG B 1 16 ? -10.547 -7.07 -7.234 1 93.38 16 ARG B C 1
ATOM 793 O O . ARG B 1 16 ? -10.641 -7.809 -8.219 1 93.38 16 ARG B O 1
ATOM 800 N N . ARG B 1 17 ? -9.773 -6.094 -7.176 1 90.75 17 ARG B N 1
ATOM 801 C CA . ARG B 1 17 ? -8.938 -5.758 -8.328 1 90.75 17 ARG B CA 1
ATOM 802 C C . ARG B 1 17 ? -7.84 -6.793 -8.523 1 90.75 17 ARG B C 1
ATOM 804 O O . ARG B 1 17 ? -7.5 -7.141 -9.656 1 90.75 17 ARG B O 1
ATOM 811 N N . VAL B 1 18 ? -7.297 -7.215 -7.453 1 93.81 18 VAL B N 1
ATOM 812 C CA . VAL B 1 18 ? -6.309 -8.289 -7.52 1 93.81 18 VAL B CA 1
ATOM 813 C C . VAL B 1 18 ? -6.93 -9.523 -8.164 1 93.81 18 VAL B C 1
ATOM 815 O O . VAL B 1 18 ? -6.344 -10.125 -9.062 1 93.81 18 VAL B O 1
ATOM 818 N N . ARG B 1 19 ? -8.094 -9.828 -7.715 1 96.5 19 ARG B N 1
ATOM 819 C CA . ARG B 1 19 ? -8.797 -10.984 -8.258 1 96.5 19 ARG B CA 1
ATOM 820 C C . ARG B 1 19 ? -9.062 -10.82 -9.75 1 96.5 19 ARG B C 1
ATOM 822 O O . ARG B 1 19 ? -8.836 -11.75 -10.531 1 96.5 19 ARG B O 1
ATOM 829 N N . ALA B 1 20 ? -9.547 -9.672 -10.102 1 94.5 20 ALA B N 1
ATOM 830 C CA . ALA B 1 20 ? -9.859 -9.398 -11.508 1 94.5 20 ALA B CA 1
ATOM 831 C C . ALA B 1 20 ? -8.602 -9.508 -12.375 1 94.5 20 ALA B C 1
ATOM 833 O O . ALA B 1 20 ? -8.641 -10.109 -13.445 1 94.5 20 ALA B O 1
ATOM 834 N N . ALA B 1 21 ? -7.551 -8.969 -11.938 1 92.81 21 ALA B N 1
ATOM 835 C CA . ALA B 1 21 ? -6.293 -9.008 -12.68 1 92.81 21 ALA B CA 1
ATOM 836 C C . ALA B 1 21 ? -5.766 -10.43 -12.789 1 92.81 21 ALA B C 1
ATOM 838 O O . ALA B 1 21 ? -5.277 -10.836 -13.844 1 92.81 21 ALA B O 1
ATOM 839 N N . ARG B 1 22 ? -5.824 -11.109 -11.648 1 96.62 22 ARG B N 1
ATOM 840 C CA . ARG B 1 22 ? -5.387 -12.5 -11.648 1 96.62 22 ARG B CA 1
ATOM 841 C C . ARG B 1 22 ? -6.172 -13.32 -12.656 1 96.62 22 ARG B C 1
ATOM 843 O O . ARG B 1 22 ? -5.59 -14.078 -13.438 1 96.62 22 ARG B O 1
ATOM 850 N N . LYS B 1 23 ? -7.465 -13.148 -12.703 1 97.56 23 LYS B N 1
ATOM 851 C CA . LYS B 1 23 ? -8.344 -13.891 -13.602 1 97.56 23 LYS B CA 1
ATOM 852 C C . LYS B 1 23 ? -8.086 -13.508 -15.055 1 97.56 23 LYS B C 1
ATOM 854 O O . LYS B 1 23 ? -8.164 -14.352 -15.945 1 97.56 23 LYS B O 1
ATOM 859 N N . ALA B 1 24 ? -7.809 -12.281 -15.242 1 94.88 24 ALA B N 1
ATOM 860 C CA . ALA B 1 24 ? -7.523 -11.797 -16.594 1 94.88 24 ALA B CA 1
ATOM 861 C C . ALA B 1 24 ? -6.293 -12.484 -17.172 1 94.88 24 ALA B C 1
ATOM 863 O O . ALA B 1 24 ? -6.18 -12.648 -18.391 1 94.88 24 ALA B O 1
ATOM 864 N N . GLN B 1 25 ? -5.414 -12.945 -16.328 1 94.88 25 GLN B N 1
ATOM 865 C CA . GLN B 1 25 ? -4.211 -13.656 -16.75 1 94.88 25 GLN B C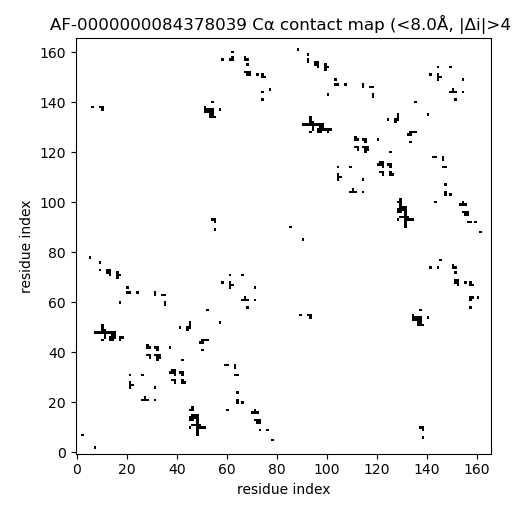A 1
ATOM 866 C C . GLN B 1 25 ? -4.461 -15.156 -16.844 1 94.88 25 GLN B C 1
ATOM 868 O O . GLN B 1 25 ? -3.566 -15.922 -17.219 1 94.88 25 GLN B O 1
ATOM 873 N N . GLY B 1 26 ? -5.625 -15.555 -16.422 1 97.56 26 GLY B N 1
ATOM 874 C CA . GLY B 1 26 ? -5.957 -16.969 -16.406 1 97.56 26 GLY B CA 1
ATOM 875 C C . GLY B 1 26 ? -5.316 -17.719 -15.25 1 97.56 26 GLY B C 1
ATOM 876 O O . GLY B 1 26 ? -5.137 -18.938 -15.32 1 97.56 26 GLY B O 1
ATOM 877 N N . TRP B 1 27 ? -4.926 -17.078 -14.289 1 97.75 27 TRP B N 1
ATOM 878 C CA . TRP B 1 27 ? -4.219 -17.688 -13.172 1 97.75 27 TRP B CA 1
ATOM 879 C C . TRP B 1 27 ? -5.195 -18.109 -12.078 1 97.75 27 TRP B C 1
ATOM 881 O O . TRP B 1 27 ? -6.199 -17.438 -11.836 1 97.75 27 TRP B O 1
ATOM 891 N N . THR B 1 28 ? -4.809 -19.172 -11.367 1 98.44 28 THR B N 1
ATOM 892 C CA . THR B 1 28 ? -5.449 -19.531 -10.109 1 98.44 28 THR B CA 1
ATOM 893 C C . THR B 1 28 ? -4.801 -18.781 -8.945 1 98.44 28 THR B C 1
ATOM 895 O O . THR B 1 28 ? -3.77 -18.125 -9.109 1 98.44 28 THR B O 1
ATOM 898 N N . GLN B 1 29 ? -5.465 -18.844 -7.797 1 98.44 29 GLN B N 1
ATOM 899 C CA . GLN B 1 29 ? -4.84 -18.281 -6.605 1 98.44 29 GLN B CA 1
ATOM 900 C C . GLN B 1 29 ? -3.484 -18.922 -6.336 1 98.44 29 GLN B C 1
ATOM 902 O O . GLN B 1 29 ? -2.545 -18.25 -5.906 1 98.44 29 GLN B O 1
ATOM 907 N N . GLU B 1 30 ? -3.398 -20.188 -6.621 1 98.44 30 GLU B N 1
ATOM 908 C CA . GLU B 1 30 ? -2.148 -20.922 -6.445 1 98.44 30 GLU B CA 1
ATOM 909 C C . GLU B 1 30 ? -1.072 -20.422 -7.402 1 98.44 30 GLU B C 1
ATOM 911 O O . GLU B 1 30 ? 0.09 -20.281 -7.016 1 98.44 30 GLU B O 1
ATOM 916 N N . ASP B 1 31 ? -1.457 -20.188 -8.656 1 98.25 31 ASP B N 1
ATOM 917 C CA . ASP B 1 31 ? -0.524 -19.656 -9.641 1 98.25 31 ASP B CA 1
ATOM 918 C C . ASP B 1 31 ? 0.049 -18.312 -9.172 1 98.25 31 ASP B C 1
ATOM 920 O O . ASP B 1 31 ? 1.266 -18.109 -9.195 1 98.25 31 ASP B O 1
ATOM 924 N N . LEU B 1 32 ? -0.811 -17.438 -8.719 1 97.94 32 LEU B N 1
ATOM 925 C CA . LEU B 1 32 ? -0.369 -16.141 -8.25 1 97.94 32 LEU B CA 1
ATOM 926 C C . LEU B 1 32 ? 0.492 -16.266 -7 1 97.94 32 LEU B C 1
ATOM 928 O O . LEU B 1 32 ? 1.521 -15.602 -6.879 1 97.94 32 LEU B O 1
ATOM 932 N N . ALA B 1 33 ? 0.087 -17.062 -6.102 1 98.31 33 ALA B N 1
ATOM 933 C CA . ALA B 1 33 ? 0.835 -17.297 -4.867 1 98.31 33 ALA B CA 1
ATOM 934 C C . ALA B 1 33 ? 2.256 -17.766 -5.164 1 98.31 33 ALA B C 1
ATOM 936 O O . ALA B 1 33 ? 3.213 -17.297 -4.543 1 98.31 33 ALA B O 1
ATOM 937 N N . SER B 1 34 ? 2.346 -18.672 -6.09 1 97.81 34 SER B N 1
ATOM 938 C CA . SER B 1 34 ? 3.65 -19.188 -6.496 1 97.81 34 SER B CA 1
ATOM 939 C C . SER B 1 34 ? 4.512 -18.094 -7.113 1 97.81 34 SER B C 1
ATOM 941 O O . SER B 1 34 ? 5.703 -17.984 -6.812 1 97.81 34 SER B O 1
ATOM 943 N N . GLU B 1 35 ? 3.912 -17.312 -7.977 1 95.81 35 GLU B N 1
ATOM 944 C CA . GLU B 1 35 ? 4.633 -16.234 -8.641 1 95.81 35 GLU B CA 1
ATOM 945 C C . GLU B 1 35 ? 5.152 -15.211 -7.629 1 95.81 35 GLU B C 1
ATOM 947 O O . GLU B 1 35 ? 6.27 -14.711 -7.77 1 95.81 35 GLU B O 1
ATOM 952 N N . VAL B 1 36 ? 4.383 -14.922 -6.656 1 95.25 36 VAL B N 1
ATOM 953 C CA . VAL B 1 36 ? 4.711 -13.906 -5.664 1 95.25 36 VAL B CA 1
ATOM 954 C C . VAL B 1 36 ? 5.59 -14.5 -4.574 1 95.25 36 VAL B C 1
ATOM 956 O O . VAL B 1 36 ? 6.363 -13.789 -3.93 1 95.25 36 VAL B O 1
ATOM 959 N N . GLY B 1 37 ? 5.504 -15.742 -4.324 1 96.5 37 GLY B N 1
ATOM 960 C CA . GLY B 1 37 ? 6.266 -16.422 -3.293 1 96.5 37 GLY B CA 1
ATOM 961 C C . GLY B 1 37 ? 5.57 -16.422 -1.944 1 96.5 37 GLY B C 1
ATOM 962 O O . GLY B 1 37 ? 6.207 -16.219 -0.911 1 96.5 37 GLY B O 1
ATOM 963 N N . VAL B 1 38 ? 4.293 -16.625 -1.933 1 97.12 38 VAL B N 1
ATOM 964 C CA . VAL B 1 38 ? 3.514 -16.672 -0.7 1 97.12 38 VAL B CA 1
ATOM 965 C C . VAL B 1 38 ? 2.584 -17.875 -0.721 1 97.12 38 VAL B C 1
ATOM 967 O O . VAL B 1 38 ? 2.555 -18.641 -1.697 1 97.12 38 VAL B O 1
ATOM 970 N N . ASP B 1 39 ? 1.952 -17.984 0.377 1 97.56 39 ASP B N 1
ATOM 971 C CA . ASP B 1 39 ? 0.966 -19.062 0.454 1 97.56 39 ASP B CA 1
ATOM 972 C C . ASP B 1 39 ? -0.327 -18.672 -0.257 1 97.56 39 ASP B C 1
ATOM 974 O O . ASP B 1 39 ? -0.749 -17.516 -0.199 1 97.56 39 ASP B O 1
ATOM 978 N N . ARG B 1 40 ? -0.96 -19.703 -0.833 1 97.94 40 ARG B N 1
ATOM 979 C CA . ARG B 1 40 ? -2.234 -19.469 -1.508 1 97.94 40 ARG B CA 1
ATOM 980 C C . ARG B 1 40 ? -3.254 -18.844 -0.556 1 97.94 40 ARG B C 1
ATOM 982 O O . ARG B 1 40 ? -4.066 -18.016 -0.963 1 97.94 40 ARG B O 1
ATOM 989 N N . THR B 1 41 ? -3.203 -19.172 0.682 1 98.12 41 THR B N 1
ATOM 990 C CA . THR B 1 41 ? -4.145 -18.641 1.661 1 98.12 41 THR B CA 1
ATOM 991 C C . THR B 1 41 ? -3.971 -17.141 1.816 1 98.12 41 THR B C 1
ATOM 993 O O . THR B 1 41 ? -4.922 -16.422 2.148 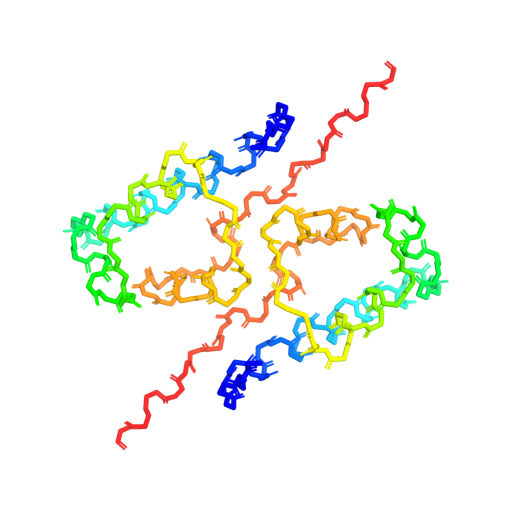1 98.12 41 THR B O 1
ATOM 996 N N . TYR B 1 42 ? -2.779 -16.703 1.577 1 98.06 42 TYR B N 1
ATOM 997 C CA . TYR B 1 42 ? -2.51 -15.273 1.621 1 98.06 42 TYR B CA 1
ATOM 998 C C . TYR B 1 42 ? -3.217 -14.547 0.481 1 98.06 42 TYR B C 1
ATOM 1000 O O . TYR B 1 42 ? -3.869 -13.523 0.697 1 98.06 42 TYR B O 1
ATOM 1008 N N . ILE B 1 43 ? -3.107 -15.148 -0.699 1 98.12 43 ILE B N 1
ATOM 1009 C CA . ILE B 1 43 ? -3.777 -14.578 -1.859 1 98.12 43 ILE B CA 1
ATOM 1010 C C . ILE B 1 43 ? -5.285 -14.555 -1.627 1 98.12 43 ILE B C 1
ATOM 1012 O O . ILE B 1 43 ? -5.941 -13.539 -1.87 1 98.12 43 ILE B O 1
ATOM 1016 N N . GLY B 1 44 ? -5.793 -15.633 -1.141 1 98.44 44 GLY B N 1
ATOM 1017 C CA . GLY B 1 44 ? -7.207 -15.672 -0.812 1 98.44 44 GLY B CA 1
ATOM 1018 C C . GLY B 1 44 ? -7.621 -14.602 0.182 1 98.44 44 GLY B C 1
ATOM 1019 O O . GLY B 1 44 ? -8.648 -13.945 0.002 1 98.44 44 GLY B O 1
ATOM 1020 N N . GLY B 1 45 ? -6.844 -14.422 1.223 1 98 45 GLY B N 1
ATOM 1021 C CA . GLY B 1 45 ? -7.102 -13.383 2.209 1 98 45 GLY B CA 1
ATOM 1022 C C . GLY B 1 45 ? -7.078 -11.984 1.621 1 98 45 GLY B C 1
ATOM 1023 O O . GLY B 1 45 ? -7.891 -11.141 1.997 1 98 45 GLY B O 1
ATOM 1024 N N . ILE B 1 46 ? -6.176 -11.773 0.734 1 97.06 46 ILE B N 1
ATOM 1025 C CA . ILE B 1 46 ? -6.113 -10.492 0.037 1 97.06 46 ILE B CA 1
ATOM 1026 C C . ILE B 1 46 ? -7.402 -10.273 -0.75 1 97.06 46 ILE B C 1
ATOM 1028 O O . ILE B 1 46 ? -8.031 -9.219 -0.634 1 97.06 46 ILE B O 1
ATOM 1032 N N . GLU B 1 47 ? -7.746 -11.297 -1.503 1 97.81 47 GLU B N 1
ATOM 1033 C CA . GLU B 1 47 ? -8.859 -11.148 -2.432 1 97.81 47 GLU B CA 1
ATOM 1034 C C . GLU B 1 47 ? -10.188 -11.016 -1.688 1 97.81 47 GLU B C 1
ATOM 1036 O O . GLU B 1 47 ? -11.164 -10.516 -2.24 1 97.81 47 GLU B O 1
ATOM 1041 N N . ARG B 1 48 ? -10.172 -11.398 -0.439 1 97.31 48 ARG B N 1
ATOM 1042 C CA . ARG B 1 48 ? -11.375 -11.266 0.379 1 97.31 48 ARG B CA 1
ATOM 1043 C C . ARG B 1 48 ? -11.328 -10 1.224 1 97.31 48 ARG B C 1
ATOM 1045 O O . ARG B 1 48 ? -12.195 -9.781 2.078 1 97.31 48 ARG B O 1
ATOM 1052 N N . GLY B 1 49 ? -10.32 -9.258 1.023 1 95.44 49 GLY B N 1
ATOM 1053 C CA . GLY B 1 49 ? -10.195 -8.016 1.764 1 95.44 49 GLY B CA 1
ATOM 1054 C C . GLY B 1 49 ? -9.836 -8.219 3.223 1 95.44 49 GLY B C 1
ATOM 1055 O O . GLY B 1 49 ? -10.188 -7.398 4.074 1 95.44 49 GLY B O 1
ATOM 1056 N N . GLU B 1 50 ? -9.164 -9.25 3.498 1 96.75 50 GLU B N 1
ATOM 1057 C CA . GLU B 1 50 ? -8.867 -9.602 4.887 1 96.75 50 GLU B CA 1
ATOM 1058 C C . GLU B 1 50 ? -7.426 -9.266 5.246 1 96.75 50 GLU B C 1
ATOM 1060 O O . GLU B 1 50 ? -7.008 -9.445 6.391 1 96.75 50 GLU B O 1
ATOM 1065 N N . ARG B 1 51 ? -6.711 -8.719 4.328 1 96 51 ARG B N 1
ATOM 1066 C CA . ARG B 1 51 ? -5.293 -8.461 4.551 1 96 51 ARG B CA 1
ATOM 1067 C C . ARG B 1 51 ? -4.961 -6.988 4.32 1 96 51 ARG B C 1
ATOM 1069 O O . ARG B 1 51 ? -5.355 -6.41 3.307 1 96 51 ARG B O 1
ATOM 1076 N N . ASN B 1 52 ? -4.383 -6.414 5.258 1 95.5 52 ASN B N 1
ATOM 1077 C CA . ASN B 1 52 ? -3.799 -5.082 5.121 1 95.5 52 ASN B CA 1
ATOM 1078 C C . ASN B 1 52 ? -2.312 -5.156 4.781 1 95.5 52 ASN B C 1
ATOM 1080 O O . ASN B 1 52 ? -1.461 -5 5.656 1 95.5 52 ASN B O 1
ATOM 1084 N N . LEU B 1 53 ? -2.059 -5.398 3.518 1 93.38 53 LEU B N 1
ATOM 1085 C CA . LEU B 1 53 ? -0.708 -5.719 3.07 1 93.38 53 LEU B CA 1
ATOM 1086 C C . LEU B 1 53 ? 0.143 -4.457 2.961 1 93.38 53 LEU B C 1
ATOM 1088 O O . LEU B 1 53 ? -0.39 -3.355 2.822 1 93.38 53 LEU B O 1
ATOM 1092 N N . SER B 1 54 ? 1.429 -4.672 2.961 1 94.19 54 SER B N 1
ATOM 1093 C CA . SER B 1 54 ? 2.391 -3.574 2.965 1 94.19 54 SER B CA 1
ATOM 1094 C C . SER B 1 54 ? 2.703 -3.107 1.547 1 94.19 54 SER B C 1
ATOM 1096 O O . SER B 1 54 ? 2.379 -3.795 0.576 1 94.19 54 SER B O 1
ATOM 1098 N N . LEU B 1 55 ? 3.361 -2.033 1.497 1 91.56 55 LEU B N 1
ATOM 1099 C CA . LEU B 1 55 ? 3.785 -1.433 0.237 1 91.56 55 LEU B CA 1
ATOM 1100 C C . LEU B 1 55 ? 4.613 -2.418 -0.583 1 91.56 55 LEU B C 1
ATOM 1102 O O . LEU B 1 55 ? 4.387 -2.574 -1.785 1 91.56 55 LEU B O 1
ATOM 1106 N N . LEU B 1 56 ? 5.535 -3.102 0.012 1 92.31 56 LEU B N 1
ATOM 1107 C CA . LEU B 1 56 ? 6.41 -4.023 -0.703 1 92.31 56 LEU B CA 1
ATOM 1108 C C . LEU B 1 56 ? 5.625 -5.223 -1.227 1 92.31 56 LEU B C 1
ATOM 1110 O O . LEU B 1 56 ? 5.871 -5.691 -2.34 1 92.31 56 LEU B O 1
ATOM 1114 N N . ASN B 1 57 ? 4.684 -5.672 -0.44 1 92.88 57 ASN B N 1
ATOM 1115 C CA . ASN B 1 57 ? 3.857 -6.785 -0.898 1 92.88 57 ASN B CA 1
ATOM 1116 C C . ASN B 1 57 ? 2.92 -6.359 -2.025 1 92.88 57 ASN B C 1
ATOM 1118 O O . ASN B 1 57 ? 2.676 -7.125 -2.959 1 92.88 57 ASN B O 1
ATOM 1122 N N . ILE B 1 58 ? 2.438 -5.215 -1.878 1 90.56 58 ILE B N 1
ATOM 1123 C CA . ILE B 1 58 ? 1.599 -4.668 -2.939 1 90.56 58 ILE B CA 1
ATOM 1124 C C . ILE B 1 58 ? 2.389 -4.609 -4.242 1 90.56 58 ILE B C 1
ATOM 1126 O O . ILE B 1 58 ? 1.884 -4.996 -5.301 1 90.56 58 ILE B O 1
ATOM 1130 N N . ASN B 1 59 ? 3.584 -4.164 -4.113 1 88.5 59 ASN B N 1
ATOM 1131 C CA . ASN B 1 59 ? 4.434 -4.09 -5.297 1 88.5 59 ASN B CA 1
ATOM 1132 C C . ASN B 1 59 ? 4.676 -5.473 -5.902 1 88.5 59 ASN B C 1
ATOM 1134 O O . ASN B 1 59 ? 4.66 -5.629 -7.121 1 88.5 59 ASN B O 1
ATOM 1138 N N . ARG B 1 60 ? 4.91 -6.422 -5.105 1 91.38 60 ARG B N 1
ATOM 1139 C CA . ARG B 1 60 ? 5.137 -7.777 -5.594 1 91.38 60 ARG B CA 1
ATOM 1140 C C . ARG B 1 60 ? 3.92 -8.289 -6.359 1 91.38 60 ARG B C 1
ATOM 1142 O O . ARG B 1 60 ? 4.062 -8.898 -7.422 1 91.38 60 ARG B O 1
ATOM 1149 N N . ILE B 1 61 ? 2.811 -7.992 -5.816 1 92.06 61 ILE B N 1
ATOM 1150 C CA . ILE B 1 61 ? 1.564 -8.43 -6.438 1 92.06 61 ILE B CA 1
ATOM 1151 C C . ILE B 1 61 ? 1.365 -7.691 -7.762 1 92.06 61 ILE B C 1
ATOM 1153 O O . ILE B 1 61 ? 1 -8.305 -8.766 1 92.06 61 ILE B O 1
ATOM 1157 N N . ALA B 1 62 ? 1.562 -6.465 -7.715 1 89.12 62 ALA B N 1
ATOM 1158 C CA . ALA B 1 62 ? 1.402 -5.656 -8.914 1 89.12 62 ALA B CA 1
ATOM 1159 C C . ALA B 1 62 ? 2.332 -6.133 -10.031 1 89.12 62 ALA B C 1
ATOM 1161 O O . ALA B 1 62 ? 1.923 -6.234 -11.188 1 89.12 62 ALA B O 1
ATOM 1162 N N . VAL B 1 63 ? 3.553 -6.422 -9.695 1 88.19 63 VAL B N 1
ATOM 1163 C CA . VAL B 1 63 ? 4.543 -6.883 -10.664 1 88.19 63 VAL B CA 1
ATOM 1164 C C . VAL B 1 63 ? 4.121 -8.234 -11.234 1 88.19 63 VAL B C 1
ATOM 1166 O O . VAL B 1 63 ? 4.168 -8.445 -12.445 1 88.19 63 VAL B O 1
ATOM 1169 N N . ALA B 1 64 ? 3.742 -9.094 -10.344 1 91.5 64 ALA B N 1
ATOM 1170 C CA . ALA B 1 64 ? 3.326 -10.422 -10.781 1 91.5 64 ALA B CA 1
ATOM 1171 C C . ALA B 1 64 ? 2.15 -10.336 -11.75 1 91.5 64 ALA B C 1
ATOM 1173 O O . ALA B 1 64 ? 2.072 -11.109 -12.703 1 91.5 64 ALA B O 1
ATOM 1174 N N . LEU B 1 65 ? 1.291 -9.383 -11.547 1 91.69 65 LEU B N 1
ATOM 1175 C CA . LEU B 1 65 ? 0.061 -9.281 -12.328 1 91.69 65 LEU B CA 1
ATOM 1176 C C . LEU B 1 65 ? 0.23 -8.312 -13.492 1 91.69 65 LEU B C 1
ATOM 1178 O O . LEU B 1 65 ? -0.726 -8.039 -14.219 1 91.69 65 LEU B O 1
ATOM 1182 N N . ASP B 1 66 ? 1.39 -7.828 -13.641 1 86.75 66 ASP B N 1
ATOM 1183 C CA . ASP B 1 66 ? 1.694 -6.844 -14.672 1 86.75 66 ASP B CA 1
ATOM 1184 C C . ASP B 1 66 ? 0.717 -5.672 -14.625 1 86.75 66 ASP B C 1
ATOM 1186 O O . ASP B 1 66 ? 0.146 -5.289 -15.648 1 86.75 66 ASP B O 1
ATOM 1190 N N . GLU B 1 67 ? 0.373 -5.301 -13.453 1 81.19 67 GLU B N 1
ATOM 1191 C CA . GLU B 1 67 ? -0.504 -4.164 -13.195 1 81.19 67 GLU B CA 1
ATOM 1192 C C . GLU B 1 67 ? 0.278 -2.977 -12.641 1 81.19 67 GLU B C 1
ATOM 1194 O O . GLU B 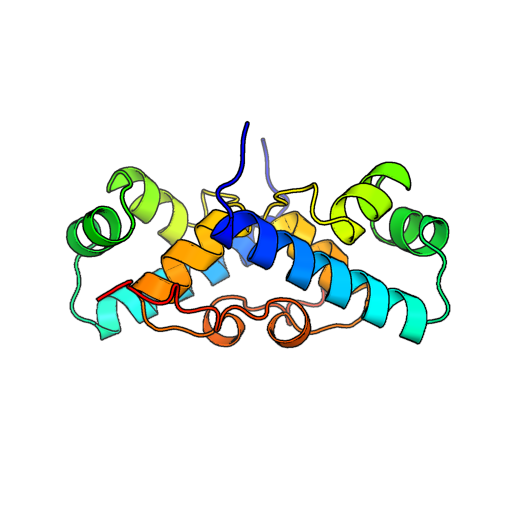1 67 ? 1.339 -3.154 -12.039 1 81.19 67 GLU B O 1
ATOM 1199 N N . ASN B 1 68 ? -0.328 -1.811 -13.055 1 71.56 68 ASN B N 1
ATOM 1200 C CA . ASN B 1 68 ? 0.162 -0.604 -12.398 1 71.56 68 ASN B CA 1
ATOM 1201 C C . ASN B 1 68 ? -0.611 -0.311 -11.117 1 71.56 68 ASN B C 1
ATOM 1203 O O . ASN B 1 68 ? -1.72 -0.816 -10.93 1 71.56 68 ASN B O 1
ATOM 1207 N N . PHE B 1 69 ? -0.061 0.326 -10.203 1 64.44 69 PHE B N 1
ATOM 1208 C CA . PHE B 1 69 ? -0.702 0.635 -8.93 1 64.44 69 PHE B CA 1
ATOM 1209 C C . PHE B 1 69 ? -2.041 1.329 -9.156 1 64.44 69 PHE B C 1
ATOM 1211 O O . PHE B 1 69 ? -2.992 1.104 -8.406 1 64.44 69 PHE B O 1
ATOM 1218 N N . ASP B 1 70 ? -2.021 2.105 -10.102 1 64.31 70 ASP B N 1
ATOM 1219 C CA . ASP B 1 70 ? -3.264 2.807 -10.414 1 64.31 70 ASP B CA 1
ATOM 1220 C C . ASP B 1 70 ? -4.395 1.82 -10.695 1 64.31 70 ASP B C 1
ATOM 1222 O O . ASP B 1 70 ? -5.562 2.109 -10.414 1 64.31 70 ASP B O 1
ATOM 1226 N N . GLY B 1 71 ? -4.023 0.801 -11.148 1 62.09 71 GLY B N 1
ATOM 1227 C CA . GLY B 1 71 ? -5.02 -0.21 -11.469 1 62.09 71 GLY B CA 1
ATOM 1228 C C . GLY B 1 71 ? -5.492 -0.989 -10.258 1 62.09 71 GLY B C 1
ATOM 1229 O O . GLY B 1 71 ? -6.555 -1.614 -10.289 1 62.09 71 GLY B O 1
ATOM 1230 N N . LEU B 1 72 ? -4.754 -1.042 -9.289 1 62.53 72 LEU B N 1
ATOM 1231 C CA . LEU B 1 72 ? -5.09 -1.873 -8.133 1 62.53 72 LEU B CA 1
ATOM 1232 C C . LEU B 1 72 ? -5.672 -1.028 -7.008 1 62.53 72 LEU B C 1
ATOM 1234 O O . LEU B 1 72 ? -6.438 -1.531 -6.18 1 62.53 72 LEU B O 1
ATOM 1238 N N . LEU B 1 73 ? -5.238 0.162 -6.812 1 60.19 73 LEU B N 1
ATOM 1239 C CA . LEU B 1 73 ? -5.672 0.933 -5.652 1 60.19 73 LEU B CA 1
ATOM 1240 C C . LEU B 1 73 ? -6.691 1.993 -6.051 1 60.19 73 LEU B C 1
ATOM 1242 O O . LEU B 1 73 ? -6.453 2.775 -6.973 1 60.19 73 LEU B O 1
ATOM 1246 N N . PRO B 1 74 ? -8.102 1.732 -5.73 1 51.66 74 PRO B N 1
ATOM 1247 C CA . PRO B 1 74 ? -9.07 2.795 -6.016 1 51.66 74 PRO B CA 1
ATOM 1248 C C . PRO B 1 74 ? -8.867 4.027 -5.141 1 51.66 74 PRO B C 1
ATOM 1250 O O . PRO B 1 74 ? -9.812 4.785 -4.906 1 51.66 74 PRO B O 1
ATOM 1253 N N . PHE B 1 75 ? -7.789 4.426 -4.879 1 51.16 75 PHE B N 1
ATOM 1254 C CA . PHE B 1 75 ? -7.609 5.281 -3.711 1 51.16 75 PHE B CA 1
ATOM 1255 C C . PHE B 1 75 ? -8.547 6.484 -3.773 1 51.16 75 PHE B C 1
ATOM 1257 O O . PHE B 1 75 ? -8.43 7.41 -2.967 1 51.16 75 PHE B O 1
ATOM 1264 N N . ARG B 1 76 ? -9.344 6.684 -4.863 1 51.41 76 ARG B N 1
ATOM 1265 C CA . ARG B 1 76 ? -10.172 7.883 -4.762 1 51.41 76 ARG B CA 1
ATOM 1266 C C . ARG B 1 76 ? -11.133 7.785 -3.582 1 51.41 76 ARG B C 1
ATOM 1268 O O . ARG B 1 76 ? -12.055 8.594 -3.459 1 51.41 76 ARG B O 1
ATOM 1275 N N . VAL B 1 77 ? -10.875 6.75 -2.785 1 46.88 77 VAL B N 1
ATOM 1276 C CA . VAL B 1 77 ? -12.078 6.699 -1.957 1 46.88 77 VAL B CA 1
ATOM 1277 C C . VAL B 1 77 ? -12.023 7.805 -0.905 1 46.88 77 VAL B C 1
ATOM 1279 O O . VAL B 1 77 ? -11.141 7.805 -0.04 1 46.88 77 VAL B O 1
ATOM 1282 N N . LYS B 1 78 ? -12.211 9.047 -1.193 1 45.19 78 LYS B N 1
ATOM 1283 C CA . LYS B 1 78 ? -12.5 10.094 -0.213 1 45.19 78 LYS B CA 1
ATOM 1284 C C . LYS B 1 78 ? -13.516 9.609 0.821 1 45.19 78 LYS B C 1
ATOM 1286 O O . LYS B 1 78 ? -14.625 9.211 0.469 1 45.19 78 LYS B O 1
ATOM 1291 N N . PRO B 1 79 ? -13.07 9.234 2.043 1 41 79 PRO B N 1
ATOM 1292 C CA . PRO B 1 79 ? -14.195 9.031 2.959 1 41 79 PRO B CA 1
ATOM 1293 C C . PRO B 1 79 ? -15.203 10.18 2.908 1 41 79 PRO B C 1
ATOM 1295 O O . PRO B 1 79 ? -14.836 11.32 2.629 1 41 79 PRO B O 1
ATOM 1298 N N . ARG B 1 80 ? -16.391 9.898 2.453 1 39.28 80 ARG B N 1
ATOM 1299 C CA . ARG B 1 80 ? -17.406 10.945 2.535 1 39.28 80 ARG B CA 1
ATOM 1300 C C . ARG B 1 80 ? -17.422 11.586 3.918 1 39.28 80 ARG B C 1
ATOM 1302 O O . ARG B 1 80 ? -17.484 10.891 4.934 1 39.28 80 ARG B O 1
ATOM 1309 N N . ARG B 1 81 ? -16.578 12.602 4.176 1 37.03 81 ARG B N 1
ATOM 1310 C CA . ARG B 1 81 ? -16.875 13.344 5.395 1 37.03 81 ARG B CA 1
ATOM 1311 C C . ARG B 1 81 ? -18.375 13.43 5.637 1 37.03 81 ARG B C 1
ATOM 1313 O O . ARG B 1 81 ? -19.141 13.742 4.723 1 37.03 81 ARG B O 1
ATOM 1320 N N . SER B 1 82 ? -18.906 12.547 6.438 1 33.84 82 SER B N 1
ATOM 1321 C CA . SER B 1 82 ? -20.25 12.906 6.863 1 33.84 82 SER B CA 1
ATOM 1322 C C . SER B 1 82 ? -20.359 14.391 7.164 1 33.84 82 SER B C 1
ATOM 1324 O O . SER B 1 82 ? -19.578 14.938 7.941 1 33.84 82 SER B O 1
ATOM 1326 N N . ARG B 1 83 ? -20.719 15.289 6.336 1 28.72 83 ARG B N 1
ATOM 1327 C CA . ARG B 1 83 ? -21.312 16.531 6.805 1 28.72 83 ARG B CA 1
ATOM 1328 C C . ARG B 1 83 ? -22.281 16.281 7.953 1 28.72 83 ARG B C 1
ATOM 1330 O O . ARG B 1 83 ? -22.984 15.258 7.965 1 28.72 83 ARG B O 1
#

Nearest PDB structures (foldseek):
  1y7y-assembly1_B  TM=9.574E-01  e=7.325E-06  Aeromonas hydrophila
  2b5a-assembly1_A  TM=9.273E-01  e=8.634E-06  [Bacillus] caldolyticus
  3vk0-assembly2_B  TM=8.558E-01  e=3.398E-05  Neisseria meningitidis MC58
  3f52-assembly1_E  TM=9.799E-01  e=4.465E-04  Corynebacterium glutamicum
  3f52-assembly1_A  TM=9.491E-01  e=1.336E-03  Corynebacterium glutamicum

Sequence (166 aa):
MAYSRDEQIILGEFGRRVRAARKAQGWTQEDLASEVGVDRTYIGGIERGERNLSLLNINRIAVALDENFDGLLPFRVKPRRSRMAYSRDEQIILGEFGRRVRAARKAQGWTQEDLASEVGVDRTYIGGIERGERNLSLLNINRIAVALDENFDGLLPFRVKPRRSR

InterPro domains:
  IPR001387 Cro/C1-type, helix-turn-helix domain [PF01381] (18-71)
  IPR001387 Cro/C1-type, helix-turn-helix domain [PS50943] (18-72)
  IPR001387 Cro/C1-type, helix-turn-helix domain [SM00530] (17-72)
  IPR001387 Cro/C1-type, helix-turn-helix domain [cd00093] (15-70)
  IPR010982 Lambda repressor-like, DNA-binding domain superfamily [G3DSA:1.10.260.40] (2-76)
  IPR010982 Lambda repressor-like, DNA-binding domain superfamily [SSF47413] (13-74)
  IPR050807 Transcriptional regulator/dioxygenase, bacterial-type [PTHR46797] (14-74)

pLDDT: mean 85.19, std 18.41, range [28.72, 98.5]

Radius of gyration: 15.85 Å; Cα contacts (8 Å, |Δi|>4): 219; chains: 2; bounding box: 41×45×32 Å

Foldseek 3Di:
DDDDPVLLVQLQQLLCLLVVLCVVVVHDLCRLCVQLVHDSVVNVCSNRSNDPDDPVSVVSSCVSSVHDPVRRGPVPPPPPPPD/DDDDPVLQVQLQQLLCLLVVLCVVVVHDLCRLCVQLVHDSVVNVCSNRSNDPDDPVSVVSSCVSSVHDPVRRGPVPCPPPPPD

Secondary structure (DSSP, 8-state):
----HHHHHHHHHHHHHHHHHHHHTT--HHHHHHHHTS-HHHHHHHHTT----BHHHHHHHHHHTT--HHHH--TT-------/----HHHHHHHHHHHHHHHHHHHHTT--HHHHHHHHTS-HHHHHHHHTT----BHHHHHHHHHHTT--HHHH--TT-------